Protein AF-A0A645FS43-F1 (afdb_monomer_lite)

Radius of gyration: 12.28 Å; chains: 1; bounding box: 24×23×30 Å

pLDDT: mean 75.67, std 11.53, range [40.78, 89.69]

Organism: NCBI:txid1076179

Structure (mmCIF, N/CA/C/O backbone):
data_AF-A0A645FS43-F1
#
_entry.id   AF-A0A645FS43-F1
#
loop_
_atom_site.group_PDB
_atom_site.id
_atom_site.type_symbol
_atom_site.label_atom_id
_atom_site.label_alt_id
_atom_site.label_comp_id
_atom_site.label_asym_id
_atom_site.label_entity_id
_atom_site.label_seq_id
_atom_site.pdbx_PDB_ins_code
_atom_site.Cartn_x
_atom_site.Cartn_y
_atom_site.Cartn_z
_atom_site.occupancy
_atom_site.B_iso_or_equiv
_atom_site.auth_seq_id
_atom_site.auth_comp_id
_atom_site.auth_asym_id
_atom_site.auth_atom_id
_atom_site.pdbx_PDB_model_num
ATOM 1 N N . MET A 1 1 ? 0.682 -16.974 -7.431 1.00 40.78 1 MET A N 1
ATOM 2 C CA . MET A 1 1 ? 0.893 -16.683 -5.994 1.00 40.78 1 MET A CA 1
ATOM 3 C C . MET A 1 1 ? 2.384 -16.767 -5.718 1.00 40.78 1 MET A C 1
ATOM 5 O O . MET A 1 1 ? 2.953 -17.811 -5.992 1.00 40.78 1 MET A O 1
ATOM 9 N N . ASN A 1 2 ? 3.027 -15.679 -5.282 1.00 42.97 2 ASN A N 1
ATOM 10 C CA . ASN A 1 2 ? 4.460 -15.673 -4.971 1.00 42.97 2 ASN A CA 1
ATOM 11 C C . ASN A 1 2 ? 4.636 -15.809 -3.441 1.00 42.97 2 ASN A C 1
ATOM 13 O O . ASN A 1 2 ? 4.377 -14.835 -2.734 1.00 42.97 2 ASN A O 1
ATOM 17 N N . PRO A 1 3 ? 5.028 -16.981 -2.909 1.00 54.03 3 PRO A N 1
ATOM 18 C CA . PRO A 1 3 ? 5.005 -17.291 -1.469 1.00 54.03 3 PRO A CA 1
ATOM 19 C C . PRO A 1 3 ? 6.067 -16.560 -0.626 1.00 54.03 3 PRO A C 1
ATOM 21 O O . PRO A 1 3 ? 6.165 -16.785 0.574 1.00 54.03 3 PRO A O 1
ATOM 24 N N . LYS A 1 4 ? 6.866 -15.671 -1.227 1.00 54.44 4 LYS A N 1
ATOM 25 C CA . LYS A 1 4 ? 7.969 -14.960 -0.559 1.00 54.44 4 LYS A CA 1
ATOM 26 C C . LYS A 1 4 ? 7.551 -13.802 0.357 1.00 54.44 4 LYS A C 1
ATOM 28 O O . LYS A 1 4 ? 8.412 -13.252 1.027 1.00 54.44 4 LYS A O 1
ATOM 33 N N . TRP A 1 5 ? 6.271 -13.435 0.377 1.00 53.06 5 TRP A N 1
ATOM 34 C CA . TRP A 1 5 ? 5.767 -12.276 1.129 1.00 53.06 5 TRP A CA 1
ATOM 35 C C . TRP A 1 5 ? 4.863 -12.654 2.308 1.00 53.06 5 TRP A C 1
ATOM 37 O O . TRP A 1 5 ? 4.344 -11.786 3.004 1.00 53.06 5 TRP A O 1
ATOM 47 N N . THR A 1 6 ? 4.646 -13.948 2.541 1.00 48.31 6 THR A N 1
ATOM 48 C CA . THR A 1 6 ? 3.790 -14.422 3.630 1.00 48.31 6 THR A CA 1
ATOM 49 C C . THR A 1 6 ? 4.584 -14.418 4.939 1.00 48.31 6 THR A C 1
ATOM 51 O O . THR A 1 6 ? 5.463 -15.252 5.127 1.00 48.31 6 THR A O 1
ATOM 54 N N . GLY A 1 7 ? 4.282 -13.472 5.836 1.00 54.84 7 GLY A N 1
ATOM 55 C CA . GLY A 1 7 ? 4.913 -13.358 7.162 1.00 54.84 7 GLY A CA 1
ATOM 56 C C . GLY A 1 7 ? 5.987 -12.272 7.295 1.00 54.84 7 GLY A C 1
ATOM 57 O O . GLY A 1 7 ? 6.563 -12.125 8.368 1.00 54.84 7 GLY A O 1
ATOM 58 N N . THR A 1 8 ? 6.251 -11.499 6.240 1.00 59.47 8 THR A N 1
ATOM 59 C CA . THR A 1 8 ? 7.092 -10.295 6.319 1.00 59.47 8 THR A CA 1
ATOM 60 C C . THR A 1 8 ? 6.231 -9.096 6.701 1.00 59.47 8 THR A C 1
ATOM 62 O O . THR A 1 8 ? 5.089 -8.995 6.249 1.00 59.47 8 THR A O 1
ATOM 65 N N . ASP A 1 9 ? 6.770 -8.191 7.522 1.00 61.06 9 ASP A N 1
ATOM 66 C CA . ASP A 1 9 ? 6.114 -6.921 7.822 1.00 61.06 9 ASP A CA 1
ATOM 67 C C . ASP A 1 9 ? 5.982 -6.121 6.522 1.00 61.06 9 ASP A C 1
ATOM 69 O O . ASP A 1 9 ? 6.945 -5.576 5.985 1.00 61.06 9 ASP A O 1
ATOM 73 N N . ALA A 1 10 ? 4.780 -6.142 5.954 1.00 62.81 10 ALA A N 1
ATOM 74 C CA . ALA A 1 10 ? 4.495 -5.468 4.703 1.00 62.81 10 ALA A CA 1
ATOM 75 C C . ALA A 1 10 ? 4.511 -3.937 4.873 1.00 62.81 10 ALA A C 1
ATOM 77 O O . ALA A 1 10 ? 4.450 -3.234 3.874 1.00 62.81 10 ALA A O 1
ATOM 78 N N . GLY A 1 11 ? 4.601 -3.405 6.101 1.00 59.84 11 GLY A N 1
ATOM 79 C CA . GLY A 1 11 ? 4.567 -1.970 6.376 1.00 59.84 11 GLY A CA 1
ATOM 80 C C . GLY A 1 11 ? 5.738 -1.185 5.783 1.00 59.84 11 GLY A C 1
ATOM 81 O O . GLY A 1 11 ? 5.555 -0.017 5.449 1.00 59.84 11 GLY A O 1
ATOM 82 N N . ASP A 1 12 ? 6.895 -1.826 5.592 1.00 63.62 12 ASP A N 1
ATOM 83 C CA . ASP A 1 12 ? 8.088 -1.212 4.984 1.00 63.62 12 ASP A CA 1
ATOM 84 C C . ASP A 1 12 ? 8.187 -1.462 3.467 1.00 63.62 12 ASP A C 1
ATOM 86 O O . ASP A 1 12 ? 9.207 -1.212 2.823 1.00 63.62 12 ASP A O 1
ATOM 90 N N . LEU A 1 13 ? 7.122 -1.998 2.865 1.00 70.50 13 LEU A N 1
ATOM 91 C CA . LEU A 1 13 ? 7.100 -2.270 1.440 1.00 70.50 13 LEU A CA 1
ATOM 92 C C . LEU A 1 13 ? 6.927 -0.961 0.668 1.00 70.50 13 LEU A C 1
ATOM 94 O O . LEU A 1 13 ? 5.825 -0.418 0.532 1.00 70.50 13 LEU A O 1
ATOM 98 N N . HIS A 1 14 ? 8.053 -0.483 0.158 1.00 71.00 14 HIS A N 1
ATOM 99 C CA . HIS A 1 14 ? 8.123 0.653 -0.735 1.00 71.00 14 HIS A CA 1
ATOM 100 C C . HIS A 1 14 ? 8.054 0.184 -2.184 1.00 71.00 14 HIS A C 1
ATOM 102 O O . HIS A 1 14 ? 8.629 -0.833 -2.579 1.00 71.00 14 HIS A O 1
ATOM 108 N N . ASP A 1 15 ? 7.322 0.949 -2.972 1.00 72.00 15 ASP A N 1
ATOM 109 C CA . ASP A 1 15 ? 7.290 0.824 -4.413 1.00 72.00 15 ASP A CA 1
ATOM 110 C C . ASP A 1 15 ? 8.619 1.300 -5.040 1.00 72.00 15 ASP A C 1
ATOM 112 O O . ASP A 1 15 ? 9.468 1.861 -4.343 1.00 72.00 15 ASP A O 1
ATOM 116 N N . VAL A 1 16 ? 8.835 1.101 -6.346 1.00 72.44 16 VAL A N 1
ATOM 117 C CA . VAL A 1 16 ? 10.119 1.452 -6.994 1.00 72.44 16 VAL A CA 1
ATOM 118 C C . VAL A 1 16 ? 10.403 2.957 -6.927 1.00 72.44 16 VAL A C 1
ATOM 120 O O . VAL A 1 16 ? 11.558 3.369 -6.857 1.00 72.44 16 VAL A O 1
ATOM 123 N N . GLU A 1 17 ? 9.355 3.777 -6.867 1.00 69.44 17 GLU A N 1
ATOM 124 C CA . GLU A 1 17 ? 9.453 5.227 -6.657 1.00 69.44 17 GLU A CA 1
ATOM 125 C C . GLU A 1 17 ? 9.665 5.633 -5.186 1.00 69.44 17 GLU A C 1
ATOM 127 O O . GLU A 1 17 ? 9.692 6.820 -4.868 1.00 69.44 17 GLU A O 1
ATOM 132 N N . GLY A 1 18 ? 9.795 4.674 -4.265 1.00 70.31 18 GLY A N 1
ATOM 133 C CA . GLY A 1 18 ? 9.927 4.933 -2.830 1.00 70.31 18 GLY A CA 1
ATOM 134 C C . GLY A 1 18 ? 8.602 5.250 -2.132 1.00 70.31 18 GLY A C 1
ATOM 135 O O . GLY A 1 18 ? 8.603 5.655 -0.971 1.00 70.31 18 GLY A O 1
ATOM 136 N N . LYS A 1 19 ? 7.458 5.068 -2.805 1.00 73.94 19 LYS A N 1
ATOM 137 C CA . LYS A 1 19 ? 6.139 5.275 -2.192 1.00 73.94 19 LYS A CA 1
ATOM 138 C C . LYS A 1 19 ? 5.815 4.144 -1.211 1.00 73.94 19 LYS A C 1
ATOM 140 O O . LYS A 1 19 ? 5.874 2.981 -1.617 1.00 73.94 19 LYS A O 1
ATOM 145 N N . PRO A 1 20 ? 5.433 4.440 0.045 1.00 77.38 20 PRO A N 1
ATOM 146 C CA . PRO A 1 20 ? 5.062 3.426 1.029 1.00 77.38 20 PRO A CA 1
ATOM 147 C C . PRO A 1 20 ? 3.660 2.871 0.729 1.00 77.38 20 PRO A C 1
ATOM 149 O O . PRO A 1 20 ? 2.672 3.214 1.380 1.00 77.38 20 PRO A O 1
A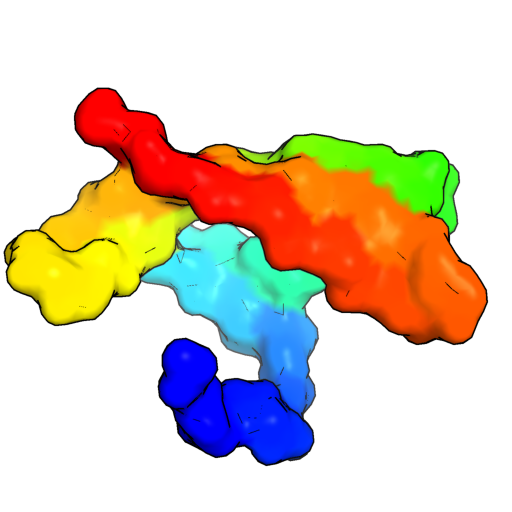TOM 152 N N . LEU A 1 21 ? 3.584 1.997 -0.277 1.00 78.19 21 LEU A N 1
ATOM 153 C CA . LEU A 1 21 ? 2.359 1.409 -0.819 1.00 78.19 21 LEU A CA 1
ATOM 154 C C . LEU A 1 21 ? 1.435 0.860 0.271 1.00 78.19 21 LEU A C 1
ATOM 156 O O . LEU A 1 21 ? 0.242 1.157 0.320 1.00 78.19 21 LEU A O 1
ATOM 160 N N . VAL A 1 22 ? 1.993 0.021 1.140 1.00 77.75 22 VAL A N 1
ATOM 161 C CA . VAL A 1 22 ? 1.207 -0.703 2.141 1.00 77.75 22 VAL A CA 1
ATOM 162 C C . VAL A 1 22 ? 0.726 0.231 3.237 1.00 77.75 22 VAL A C 1
ATOM 164 O O . VAL A 1 22 ? -0.382 0.056 3.738 1.00 77.75 22 VAL A O 1
ATOM 167 N N . ARG A 1 23 ? 1.513 1.254 3.580 1.00 82.62 23 ARG A N 1
ATOM 168 C CA . ARG A 1 23 ? 1.099 2.269 4.545 1.00 82.62 23 ARG A CA 1
ATOM 169 C C . ARG A 1 23 ? -0.103 3.050 4.026 1.00 82.62 23 ARG A C 1
ATOM 171 O O . ARG A 1 23 ? -1.098 3.146 4.734 1.00 82.62 23 ARG A O 1
ATOM 178 N N . GLU A 1 24 ? -0.056 3.490 2.771 1.00 82.12 24 GLU A N 1
ATOM 179 C CA . GLU A 1 24 ? -1.160 4.214 2.136 1.00 82.12 24 GLU A CA 1
ATOM 180 C C . GLU A 1 24 ? -2.425 3.341 2.039 1.00 82.12 24 GLU A C 1
ATOM 182 O O . GLU A 1 24 ? -3.523 3.782 2.381 1.00 82.12 24 GLU A O 1
ATOM 187 N N . MET A 1 25 ? -2.269 2.058 1.687 1.00 82.50 25 MET A N 1
ATOM 188 C CA . MET A 1 25 ? -3.361 1.079 1.708 1.00 82.50 25 MET A CA 1
ATOM 189 C C . MET A 1 25 ? -3.954 0.885 3.111 1.00 82.50 25 MET A C 1
ATOM 191 O O . MET A 1 25 ? -5.173 0.836 3.275 1.00 82.50 25 MET A O 1
ATOM 195 N N . LEU A 1 26 ? -3.111 0.767 4.138 1.00 81.69 26 LEU A N 1
ATOM 196 C CA . LEU A 1 26 ? -3.555 0.606 5.521 1.00 81.69 26 LEU A CA 1
ATOM 197 C C . LEU A 1 26 ? -4.274 1.854 6.035 1.00 81.69 26 LEU A C 1
ATOM 199 O O . LEU A 1 26 ? -5.277 1.715 6.733 1.00 81.69 26 LEU A O 1
ATOM 203 N N . GLU A 1 27 ? -3.788 3.048 5.699 1.00 85.81 27 GLU A N 1
ATOM 204 C CA . GLU A 1 27 ? -4.422 4.315 6.069 1.00 85.81 27 GLU A CA 1
ATOM 205 C C . GLU A 1 27 ? -5.790 4.462 5.392 1.00 85.81 27 GLU A C 1
ATOM 207 O O . GLU A 1 27 ? -6.781 4.675 6.087 1.00 85.81 27 GLU A O 1
ATOM 212 N N . LEU A 1 28 ? -5.893 4.211 4.082 1.00 85.62 28 LEU A N 1
ATOM 213 C CA . LEU A 1 28 ? -7.169 4.218 3.350 1.00 85.62 28 LEU A CA 1
ATOM 214 C C . LEU A 1 28 ? -8.175 3.200 3.902 1.00 85.62 28 LEU A C 1
ATOM 216 O O . LEU A 1 28 ? -9.348 3.514 4.104 1.00 85.62 28 LEU A O 1
ATOM 220 N N . ALA A 1 29 ? -7.720 1.982 4.192 1.00 83.81 29 ALA A N 1
ATOM 221 C CA . ALA A 1 29 ? -8.561 0.944 4.777 1.00 83.81 29 ALA A CA 1
ATOM 222 C C . ALA A 1 29 ? -8.973 1.228 6.228 1.00 83.81 29 ALA A C 1
ATOM 224 O O . ALA A 1 29 ? -10.003 0.723 6.680 1.00 83.81 29 ALA A O 1
ATOM 225 N N . ARG A 1 30 ? -8.170 1.989 6.982 1.00 82.81 30 ARG A N 1
ATOM 226 C CA . ARG A 1 30 ? -8.516 2.429 8.341 1.00 82.81 30 ARG A CA 1
ATOM 227 C C . ARG A 1 30 ? -9.494 3.597 8.327 1.00 82.81 30 ARG A C 1
ATOM 229 O O . ARG A 1 30 ? -10.410 3.580 9.140 1.00 82.81 30 ARG A O 1
ATOM 236 N N . ASP A 1 31 ? -9.298 4.559 7.431 1.00 85.50 31 ASP A N 1
ATOM 237 C CA . ASP A 1 31 ? -10.095 5.786 7.350 1.00 85.50 31 ASP A CA 1
ATOM 238 C C . ASP A 1 31 ? -11.468 5.539 6.712 1.00 85.50 31 ASP A C 1
ATOM 240 O O . ASP A 1 31 ? -12.501 5.867 7.292 1.00 85.50 31 ASP A O 1
ATOM 244 N N . LYS A 1 32 ? -11.490 4.896 5.538 1.00 83.94 32 LYS A N 1
ATOM 245 C CA . LYS A 1 32 ? -12.711 4.727 4.730 1.00 83.94 32 LYS A CA 1
ATOM 246 C C . LYS A 1 32 ? -13.235 3.300 4.671 1.00 83.94 32 LYS A C 1
ATOM 248 O O . LYS A 1 32 ? -14.355 3.084 4.219 1.00 83.94 32 LYS A O 1
ATOM 253 N N . GLY A 1 33 ? -12.434 2.315 5.071 1.00 83.12 33 GLY A N 1
ATOM 254 C CA . GLY A 1 33 ? -12.757 0.896 4.894 1.00 83.12 33 GLY A CA 1
ATOM 255 C C . GLY A 1 33 ? -12.542 0.384 3.466 1.00 83.12 33 GLY A C 1
ATOM 256 O O . GLY A 1 33 ? -12.331 -0.810 3.285 1.00 83.12 33 GLY A O 1
ATOM 257 N N . GLU A 1 34 ? -12.50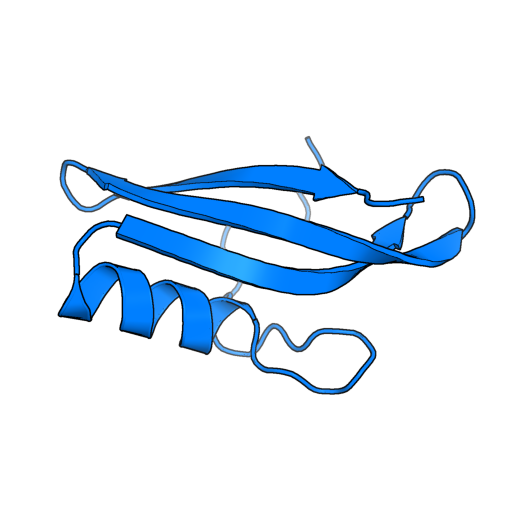9 1.256 2.458 1.00 85.88 34 GLU A N 1
ATOM 258 C CA . GLU A 1 34 ? -12.202 0.922 1.066 1.00 85.88 34 GLU A CA 1
ATOM 259 C C . GLU A 1 34 ? -11.563 2.098 0.315 1.00 85.88 34 GLU A C 1
ATOM 261 O O . GLU A 1 34 ? -11.703 3.257 0.707 1.00 85.88 34 GLU A O 1
ATOM 266 N N . GLY A 1 35 ? -10.846 1.809 -0.771 1.00 86.00 35 GLY A N 1
ATOM 267 C CA . GLY A 1 35 ? -10.143 2.826 -1.545 1.00 86.00 35 GLY A CA 1
ATOM 268 C C . GLY A 1 35 ? -9.418 2.273 -2.763 1.00 86.00 35 GLY A C 1
ATOM 269 O O . GLY A 1 35 ? -9.306 1.068 -2.945 1.00 86.00 35 GLY A O 1
ATOM 270 N N . SER A 1 36 ? -8.913 3.159 -3.616 1.00 87.44 36 SER A N 1
ATOM 271 C CA . SER A 1 36 ? -8.013 2.795 -4.716 1.00 87.44 36 SER A CA 1
ATOM 272 C C . SER A 1 36 ? -6.653 3.429 -4.476 1.00 87.44 36 SER A C 1
ATOM 274 O O . SER A 1 36 ? -6.595 4.597 -4.104 1.00 87.44 36 SER A O 1
ATOM 276 N N . VAL A 1 37 ? -5.590 2.668 -4.709 1.00 85.19 37 VAL A N 1
ATOM 277 C CA . VAL A 1 37 ? -4.200 3.116 -4.614 1.00 85.19 37 VAL A CA 1
ATOM 278 C C . VAL A 1 37 ? -3.530 2.903 -5.964 1.00 85.19 37 VAL A C 1
ATOM 280 O O . VAL A 1 37 ? -3.621 1.819 -6.547 1.00 85.19 37 VAL A O 1
ATOM 283 N N . ASP A 1 38 ? -2.874 3.945 -6.461 1.00 85.38 38 ASP A N 1
ATOM 284 C CA . ASP A 1 38 ? -2.105 3.943 -7.704 1.00 85.38 38 ASP A CA 1
ATOM 285 C C . ASP A 1 38 ? -0.601 3.958 -7.366 1.00 85.38 38 ASP A C 1
ATOM 287 O O . ASP A 1 38 ? -0.124 4.861 -6.679 1.00 85.38 38 ASP A O 1
ATOM 291 N N . TYR A 1 39 ? 0.148 2.957 -7.833 1.00 82.06 39 TYR A N 1
ATOM 292 C CA . TYR A 1 39 ? 1.578 2.766 -7.538 1.00 82.06 39 TYR A CA 1
ATOM 293 C C . TYR A 1 39 ? 2.293 2.062 -8.690 1.00 82.06 39 TYR A C 1
ATOM 295 O O . TYR A 1 39 ? 1.627 1.446 -9.517 1.00 82.06 39 TYR A O 1
ATOM 303 N N . VAL A 1 40 ? 3.626 2.110 -8.766 1.00 81.38 40 VAL A N 1
ATOM 304 C CA . VAL A 1 40 ? 4.370 1.535 -9.894 1.00 81.38 40 VAL A CA 1
ATOM 305 C C . VAL A 1 40 ? 5.077 0.226 -9.550 1.00 81.38 40 VAL A C 1
ATOM 307 O O . VAL A 1 40 ? 6.224 0.147 -9.117 1.00 81.38 40 VAL A O 1
ATOM 310 N N . TRP A 1 41 ? 4.410 -0.882 -9.845 1.00 80.94 41 TRP A N 1
ATOM 311 C CA . TRP A 1 41 ? 4.954 -2.190 -9.518 1.00 80.94 41 TRP A CA 1
ATOM 312 C C . TRP A 1 41 ? 5.791 -2.758 -10.663 1.00 80.94 41 TRP A C 1
ATOM 314 O O . TRP A 1 41 ? 5.377 -2.734 -11.823 1.00 80.94 41 TRP A O 1
ATOM 324 N N . ARG A 1 42 ? 6.935 -3.377 -10.342 1.00 77.06 42 ARG A N 1
ATOM 325 C CA . ARG A 1 42 ? 7.706 -4.143 -11.333 1.00 77.06 42 ARG A CA 1
ATOM 326 C C . ARG A 1 42 ? 6.886 -5.339 -11.808 1.00 77.06 42 ARG A C 1
ATOM 328 O O . ARG A 1 42 ? 6.605 -6.257 -11.031 1.00 77.06 42 ARG A O 1
ATOM 335 N N . ASN A 1 43 ? 6.521 -5.350 -13.084 1.00 70.56 43 ASN A N 1
ATOM 336 C CA . ASN A 1 43 ? 5.805 -6.466 -13.674 1.00 70.56 43 ASN A CA 1
ATOM 337 C C . ASN A 1 43 ? 6.770 -7.657 -13.843 1.00 70.56 43 ASN A C 1
ATOM 339 O O . ASN A 1 43 ? 7.817 -7.517 -14.480 1.00 70.56 43 ASN A O 1
ATOM 343 N N . PRO A 1 44 ? 6.466 -8.840 -13.273 1.00 67.81 44 PRO A N 1
ATOM 344 C CA . PRO A 1 44 ? 7.341 -10.006 -13.386 1.00 67.81 44 PRO A CA 1
ATOM 345 C C . PRO A 1 44 ? 7.471 -10.536 -14.823 1.00 67.81 44 PRO A C 1
ATOM 347 O O . PRO A 1 44 ? 8.398 -11.295 -15.090 1.00 67.81 44 PRO A O 1
ATOM 350 N N . VAL A 1 45 ? 6.563 -10.157 -15.733 1.00 69.56 45 VAL A N 1
ATOM 351 C CA . VAL A 1 45 ? 6.567 -10.593 -17.138 1.00 69.56 45 VAL A CA 1
ATOM 352 C C . VAL A 1 45 ? 7.504 -9.731 -17.986 1.00 69.56 45 VAL A C 1
ATOM 354 O O . VAL A 1 45 ? 8.339 -10.263 -18.712 1.00 69.56 45 VAL A O 1
ATOM 357 N N . THR A 1 46 ? 7.403 -8.405 -17.878 1.00 69.62 46 THR A N 1
ATOM 358 C CA . THR A 1 46 ? 8.154 -7.446 -18.714 1.00 69.62 46 THR A CA 1
ATOM 359 C C . THR A 1 46 ? 9.426 -6.935 -18.039 1.00 69.62 46 THR A C 1
ATOM 361 O O . THR A 1 46 ? 10.282 -6.355 -18.699 1.00 69.62 46 THR A O 1
ATOM 364 N N . ASN A 1 47 ? 9.569 -7.138 -16.723 1.00 72.25 47 ASN A N 1
ATOM 365 C CA . ASN A 1 47 ? 10.564 -6.480 -15.870 1.00 72.25 47 ASN A CA 1
ATOM 366 C C . ASN A 1 47 ? 10.503 -4.944 -15.887 1.00 72.25 47 ASN A C 1
ATOM 368 O O . ASN A 1 47 ? 11.371 -4.306 -15.288 1.00 72.25 47 ASN A O 1
ATOM 372 N N . ALA A 1 48 ? 9.480 -4.363 -16.512 1.00 77.19 48 ALA A N 1
ATOM 373 C CA . ALA A 1 48 ? 9.256 -2.933 -16.530 1.00 77.19 48 ALA A CA 1
ATOM 374 C C . ALA A 1 48 ? 8.546 -2.490 -15.247 1.00 77.19 48 ALA A C 1
ATOM 376 O O . ALA A 1 48 ? 7.828 -3.258 -14.598 1.00 77.19 48 ALA A O 1
ATOM 377 N N . VAL A 1 49 ? 8.788 -1.240 -14.871 1.00 80.44 49 VAL A N 1
ATOM 378 C CA . VAL A 1 49 ? 8.071 -0.556 -13.797 1.00 80.44 49 VAL A CA 1
ATOM 379 C C . VAL A 1 49 ? 6.803 0.010 -14.420 1.00 80.44 49 VAL A C 1
ATOM 381 O O . VAL A 1 49 ? 6.877 0.928 -15.232 1.00 80.44 49 VAL A O 1
ATOM 384 N N . GLU A 1 50 ? 5.661 -0.592 -14.098 1.00 81.94 50 GLU A N 1
ATOM 385 C CA . GLU A 1 50 ? 4.373 -0.256 -14.706 1.00 81.94 50 GLU A CA 1
ATOM 386 C C . GLU A 1 50 ? 3.409 0.285 -13.654 1.00 81.94 50 GLU A C 1
ATOM 388 O O . GLU A 1 50 ? 3.389 -0.170 -12.507 1.00 81.94 50 GLU A O 1
ATOM 393 N N . ASN A 1 51 ? 2.573 1.241 -14.060 1.00 84.19 51 ASN A N 1
ATOM 394 C CA . ASN A 1 51 ? 1.556 1.811 -13.188 1.00 84.19 51 ASN A CA 1
ATOM 395 C C . ASN A 1 51 ? 0.478 0.767 -12.908 1.00 84.19 51 ASN A C 1
ATOM 397 O O . ASN A 1 51 ? -0.204 0.280 -13.803 1.00 84.19 51 ASN A O 1
ATOM 401 N N . LYS A 1 52 ? 0.285 0.440 -11.640 1.00 83.69 52 LYS A N 1
ATOM 402 C CA . LYS A 1 52 ? -0.739 -0.470 -11.158 1.00 83.69 52 LYS A CA 1
ATOM 403 C C . LYS A 1 52 ? -1.754 0.296 -10.327 1.00 83.69 52 LYS A C 1
ATOM 405 O O . LYS A 1 52 ? -1.406 1.003 -9.386 1.00 83.69 52 LYS A O 1
ATOM 410 N N . ARG A 1 53 ? -3.031 0.096 -10.646 1.00 87.38 53 ARG A N 1
ATOM 411 C CA . ARG A 1 53 ? -4.143 0.546 -9.810 1.00 87.38 53 ARG A CA 1
ATOM 412 C 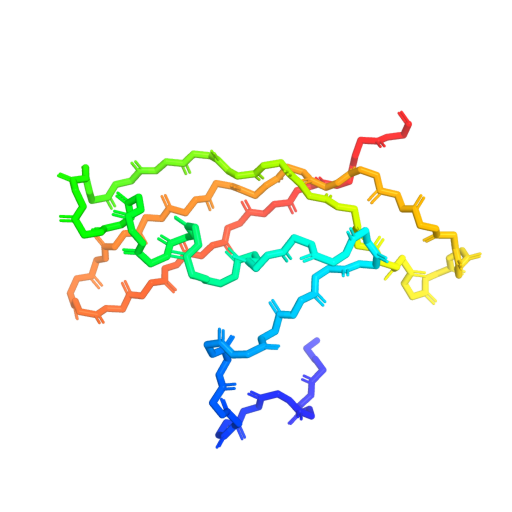C . ARG A 1 53 ? -4.681 -0.641 -9.033 1.00 87.38 53 ARG A C 1
ATOM 414 O O . ARG A 1 53 ? -5.154 -1.603 -9.637 1.00 87.38 53 ARG A O 1
ATOM 421 N N . THR A 1 54 ? -4.658 -0.557 -7.709 1.00 87.56 54 THR A N 1
ATOM 422 C CA . THR A 1 54 ? -5.233 -1.572 -6.820 1.00 87.56 54 THR A CA 1
ATOM 423 C C . THR A 1 54 ? -6.358 -0.971 -6.002 1.00 87.56 54 THR A C 1
ATOM 425 O O . THR A 1 54 ? -6.168 -0.008 -5.269 1.00 87.56 54 THR A O 1
ATOM 428 N N . PHE A 1 55 ? -7.535 -1.570 -6.111 1.00 87.19 55 PHE A N 1
ATOM 429 C CA . PHE A 1 55 ? -8.644 -1.340 -5.209 1.00 87.19 55 PHE A CA 1
ATOM 430 C C . PHE A 1 55 ? -8.467 -2.197 -3.959 1.00 87.19 55 PHE A C 1
ATOM 432 O O . PHE A 1 55 ? -8.258 -3.405 -4.056 1.00 87.19 55 PHE A O 1
ATOM 439 N N . ILE A 1 56 ? -8.559 -1.578 -2.792 1.00 89.69 56 ILE A N 1
ATOM 440 C CA . ILE A 1 56 ? -8.492 -2.223 -1.490 1.00 89.69 56 ILE A CA 1
ATOM 441 C C . ILE A 1 56 ? -9.821 -2.080 -0.752 1.00 89.69 56 ILE A C 1
ATOM 443 O O . ILE A 1 56 ? -10.479 -1.044 -0.810 1.00 89.69 56 ILE A O 1
ATOM 447 N N . ARG A 1 57 ? -10.193 -3.118 -0.009 1.00 86.75 57 ARG A N 1
ATOM 448 C CA . ARG A 1 57 ? -11.320 -3.121 0.920 1.00 86.75 57 ARG A CA 1
ATOM 449 C C . ARG A 1 57 ? -10.952 -3.905 2.169 1.00 86.75 57 ARG A C 1
ATOM 451 O O . ARG A 1 57 ? -10.366 -4.983 2.098 1.00 86.75 57 ARG A O 1
ATOM 458 N N . ARG A 1 58 ? -11.316 -3.365 3.323 1.00 85.19 58 ARG A N 1
ATOM 459 C CA . ARG A 1 58 ? -11.208 -4.022 4.616 1.00 85.19 58 ARG A CA 1
ATOM 460 C C . ARG A 1 58 ? -12.502 -4.758 4.918 1.00 85.19 58 ARG A C 1
ATOM 462 O O . ARG A 1 58 ? -13.563 -4.150 4.979 1.00 85.19 58 ARG A O 1
ATOM 469 N N . GLU A 1 59 ? -12.399 -6.052 5.176 1.00 83.81 59 GLU A N 1
ATOM 470 C CA . GLU A 1 59 ? -13.536 -6.895 5.528 1.00 83.81 59 GLU A CA 1
ATOM 471 C C . GLU A 1 59 ? -13.126 -7.881 6.624 1.00 83.81 59 GLU A C 1
ATOM 473 O O . GLU A 1 59 ? -12.091 -8.536 6.521 1.00 83.81 59 GLU A O 1
ATOM 478 N N . ASN A 1 60 ? -13.903 -7.962 7.711 1.00 80.69 60 ASN A N 1
ATOM 479 C CA . ASN A 1 60 ? -13.671 -8.896 8.825 1.00 80.69 60 ASN A CA 1
ATOM 480 C C . ASN A 1 60 ? -12.229 -8.894 9.377 1.00 80.69 60 ASN A C 1
ATOM 482 O O . ASN A 1 60 ? -11.668 -9.932 9.715 1.00 80.69 60 ASN A O 1
ATOM 486 N N . GLY A 1 61 ? -11.599 -7.716 9.442 1.00 77.81 61 GLY A N 1
ATOM 487 C CA . GLY A 1 61 ? -10.219 -7.572 9.919 1.00 77.81 61 GLY A CA 1
ATOM 488 C C . GLY A 1 61 ? -9.137 -7.940 8.896 1.00 77.81 61 GLY A C 1
ATOM 489 O O . GLY A 1 61 ? -7.962 -7.739 9.186 1.00 77.81 61 GLY A O 1
ATOM 490 N N . SER A 1 62 ? -9.516 -8.392 7.700 1.00 79.50 62 SER A N 1
ATOM 491 C CA . SER A 1 62 ? -8.613 -8.667 6.580 1.00 79.50 62 SER A CA 1
ATOM 492 C C . SER A 1 62 ? -8.631 -7.520 5.572 1.00 79.50 62 SER A C 1
ATOM 494 O O . SER A 1 62 ? -9.671 -6.909 5.330 1.00 79.50 62 SER A O 1
ATOM 496 N N . LEU A 1 63 ? -7.476 -7.219 4.977 1.00 81.19 63 LEU A N 1
ATOM 497 C CA . LEU A 1 63 ? -7.359 -6.269 3.872 1.00 81.19 63 LEU A CA 1
ATOM 498 C C . LEU A 1 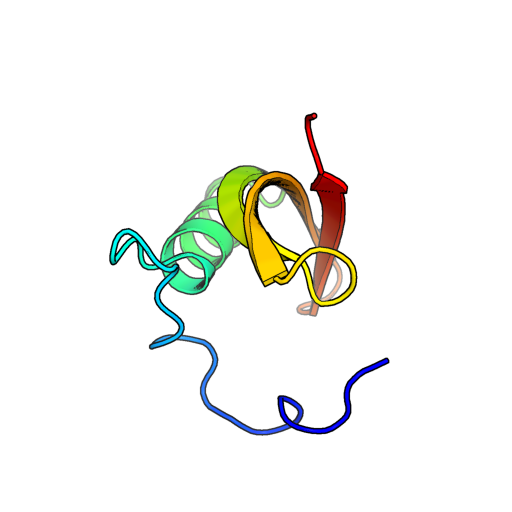63 ? -7.319 -7.050 2.559 1.00 81.19 63 LEU A C 1
ATOM 500 O O . LEU A 1 63 ? -6.382 -7.806 2.312 1.00 81.19 63 LEU A O 1
ATOM 504 N N . ILE A 1 64 ? -8.340 -6.876 1.731 1.00 84.56 64 ILE A N 1
ATOM 505 C CA . ILE A 1 64 ? -8.452 -7.513 0.423 1.00 84.56 64 ILE A CA 1
ATOM 506 C C . ILE A 1 64 ? -8.114 -6.464 -0.630 1.00 84.56 64 ILE A C 1
ATOM 508 O O . ILE A 1 64 ? -8.732 -5.405 -0.666 1.00 84.56 64 ILE A O 1
ATOM 512 N N . GLY A 1 65 ? -7.132 -6.753 -1.482 1.00 83.81 65 GLY A N 1
ATOM 513 C CA . GLY A 1 65 ? -6.715 -5.873 -2.570 1.00 83.81 65 GLY A CA 1
ATOM 514 C C . GLY A 1 65 ? -6.786 -6.577 -3.920 1.00 83.81 65 GLY A C 1
ATOM 515 O O . GLY A 1 65 ? -6.206 -7.649 -4.084 1.00 83.81 65 GLY A O 1
ATOM 516 N N . VAL A 1 66 ? -7.460 -5.970 -4.896 1.00 83.94 66 VAL A N 1
ATOM 517 C CA . VAL A 1 66 ? -7.494 -6.418 -6.295 1.00 83.94 66 VAL A CA 1
ATOM 518 C C . VAL A 1 66 ? -7.057 -5.281 -7.201 1.00 83.94 66 VAL A C 1
ATOM 520 O O . VAL A 1 66 ? -7.507 -4.151 -7.053 1.00 83.94 66 VAL A O 1
ATOM 523 N N . GLY A 1 67 ? -6.153 -5.554 -8.135 1.00 84.19 67 GLY A N 1
ATOM 524 C CA . GLY A 1 67 ? -5.584 -4.502 -8.966 1.00 84.19 67 GLY A CA 1
ATOM 525 C C . GLY A 1 67 ? -5.160 -4.974 -10.338 1.00 84.19 67 GLY A C 1
ATOM 526 O O . GLY A 1 67 ? -4.896 -6.159 -10.544 1.00 84.19 67 GLY A O 1
ATOM 527 N N . PHE A 1 68 ? -5.069 -4.020 -11.253 1.00 82.69 68 PHE A N 1
ATOM 528 C CA . PHE A 1 68 ? -4.691 -4.221 -12.644 1.00 82.69 68 PHE A CA 1
ATOM 529 C C . PHE A 1 68 ? -3.569 -3.255 -13.030 1.00 82.69 68 PHE A C 1
ATOM 531 O O . PHE A 1 68 ? -3.448 -2.163 -12.471 1.00 82.69 68 PHE A O 1
ATOM 538 N N . TYR A 1 69 ? -2.732 -3.690 -13.966 1.00 81.00 69 TYR A N 1
ATOM 539 C CA . TYR A 1 69 ? -1.692 -2.859 -14.563 1.00 81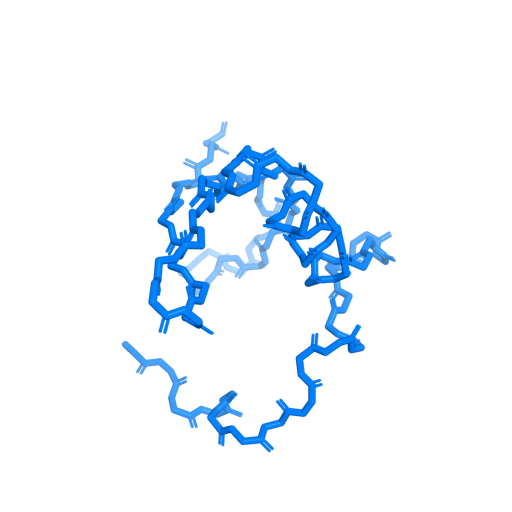.00 69 TYR A CA 1
ATOM 540 C C . TYR A 1 69 ? -2.334 -1.995 -15.650 1.00 81.00 69 TYR A C 1
ATOM 542 O O . TYR A 1 69 ? -3.174 -2.478 -16.409 1.00 81.00 69 TYR A O 1
ATOM 550 N N . ARG A 1 70 ? -1.998 -0.709 -15.662 1.00 69.56 70 ARG A N 1
ATOM 551 C CA . ARG A 1 70 ? -2.361 0.240 -16.710 1.00 69.56 70 ARG A CA 1
ATOM 552 C C . ARG A 1 70 ? -1.156 0.297 -17.647 1.00 69.56 70 ARG A C 1
ATOM 554 O O . ARG A 1 70 ? -0.088 0.705 -17.194 1.00 69.56 70 ARG A O 1
ATOM 561 N N . GLU A 1 71 ? -1.351 -0.193 -18.872 1.00 59.56 71 GLU A N 1
ATOM 562 C CA . GLU A 1 71 ? -0.405 -0.060 -19.996 1.00 59.56 71 GLU A CA 1
ATOM 563 C C . GLU A 1 71 ? 0.043 1.392 -20.199 1.00 59.56 71 GLU A C 1
ATOM 565 O O . GLU A 1 71 ? -0.812 2.302 -20.053 1.00 59.56 71 GLU A O 1
#

Secondary structure (DSSP, 8-state):
--GGGTTS-GGG---TTS--HHHHHHHHHHHTSEEEEEEEEE-TTT--EEEEEEEEEEETTEEEEEEEEE-

InterPro domains:
  IPR033480 Single Cache domain 2 [PF17200] (1-69)

Sequence (71 aa):
MNPKWTGTDAGDLHDVEGKPLVREMLELARDKGEGSVDYVWRNPVTNAVENKRTFIRRENGSLIGVGFYRE

Foldseek 3Di:
DDPPCPPDPLQCVAAPVRHRQVVVLV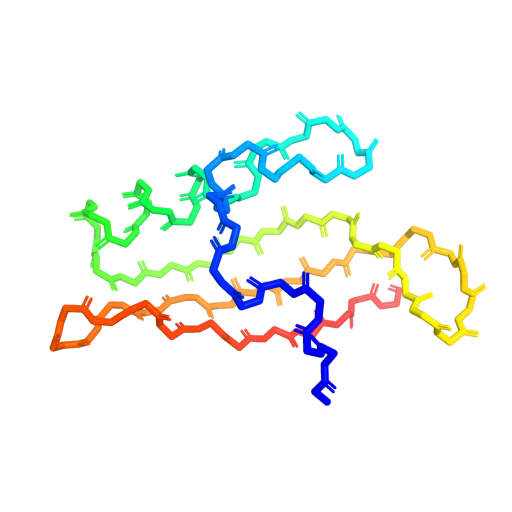VCCVPPQKDKDWGFHQDPVPSDGFIKIWIWGHDPNDIDIDIDTDD